Protein AF-A0A416VJ74-F1 (afdb_monomer)

Nearest PDB structures (foldseek):
  2w2u-assembly1_A  TM=4.501E-01  e=1.129E+00  Sulfolobus acidocaldarius
  2v6y-assembly1_A  TM=4.471E-01  e=2.812E+00  Saccharolobus solfataricus
  6zvt-assembly1_A  TM=2.930E-01  e=4.437E+00  Nostoc punctiforme
  6zvr-assembly1_C  TM=2.847E-01  e=8.307E+00  Nostoc punctiforme

Structure (mmCIF, N/CA/C/O backbone):
data_AF-A0A416VJ74-F1
#
_entry.id   AF-A0A416VJ74-F1
#
loop_
_atom_site.group_PDB
_atom_site.id
_atom_site.type_symbol
_atom_site.label_atom_id
_atom_site.label_alt_id
_atom_site.label_comp_id
_atom_site.label_asym_id
_atom_site.label_entity_id
_atom_site.label_seq_id
_atom_site.pdbx_PDB_ins_code
_atom_site.Cartn_x
_atom_site.Cartn_y
_atom_site.Cartn_z
_atom_site.occupancy
_atom_site.B_iso_or_equiv
_atom_site.auth_seq_id
_atom_site.auth_comp_id
_atom_site.auth_asym_id
_atom_site.auth_atom_id
_atom_site.pdbx_PDB_model_num
ATOM 1 N N . MET A 1 1 ? -9.628 10.472 24.873 1.00 60.03 1 MET A N 1
ATOM 2 C CA . MET A 1 1 ? -9.013 9.194 24.445 1.00 60.03 1 MET A CA 1
ATOM 3 C C . MET A 1 1 ? -9.694 8.615 23.209 1.00 60.03 1 MET A C 1
ATOM 5 O O . MET A 1 1 ? -9.042 8.572 22.186 1.00 60.03 1 MET A O 1
ATOM 9 N N . GLN A 1 2 ? -10.990 8.269 23.238 1.00 62.91 2 GLN A N 1
ATOM 10 C CA . GLN A 1 2 ? -11.717 7.735 22.061 1.00 62.91 2 GLN A CA 1
ATOM 11 C C . GLN A 1 2 ? -11.659 8.643 20.809 1.00 62.91 2 GLN A C 1
ATOM 13 O O . GLN A 1 2 ? -11.483 8.146 19.705 1.00 62.91 2 GLN A O 1
ATOM 18 N N . SER A 1 3 ? -11.737 9.970 20.978 1.00 64.81 3 SER A N 1
ATOM 19 C CA . SER A 1 3 ? -11.608 10.926 19.858 1.00 64.81 3 SER A CA 1
ATOM 20 C C . SER A 1 3 ? -10.223 10.910 19.199 1.00 64.81 3 SER A C 1
ATOM 22 O O . SER A 1 3 ? -10.134 11.042 17.988 1.00 64.81 3 SER A O 1
ATOM 24 N N . ILE A 1 4 ? -9.164 10.690 19.988 1.00 62.88 4 ILE A N 1
ATOM 25 C CA . ILE A 1 4 ? -7.768 10.704 19.520 1.00 62.88 4 ILE A CA 1
ATOM 26 C C . ILE A 1 4 ? -7.526 9.498 18.600 1.00 62.88 4 ILE A C 1
ATOM 28 O O . ILE A 1 4 ? -7.090 9.662 17.472 1.00 62.88 4 ILE A O 1
ATOM 32 N N . TYR A 1 5 ? -7.975 8.304 19.011 1.00 78.56 5 TYR A N 1
ATOM 33 C CA . TYR A 1 5 ? -7.899 7.097 18.175 1.00 78.56 5 TYR A CA 1
ATOM 34 C C . TYR A 1 5 ? -8.641 7.228 16.839 1.00 78.56 5 TYR A C 1
ATOM 36 O O . TYR A 1 5 ? -8.244 6.623 15.845 1.00 78.56 5 TYR A O 1
ATOM 44 N N . LYS A 1 6 ? -9.741 7.988 16.809 1.00 84.94 6 LYS A N 1
ATOM 45 C CA . LYS A 1 6 ? -10.506 8.216 15.581 1.00 84.94 6 LYS A CA 1
ATOM 46 C C . LYS A 1 6 ? -9.761 9.144 14.620 1.00 84.94 6 LYS A C 1
ATOM 48 O O . LYS A 1 6 ? -9.783 8.889 13.417 1.00 84.94 6 LYS A O 1
ATOM 53 N N . GLU A 1 7 ? -9.133 10.198 15.133 1.00 91.00 7 GLU A N 1
ATOM 54 C CA . GLU A 1 7 ? -8.300 11.109 14.339 1.00 91.00 7 GLU A CA 1
ATOM 55 C C . GLU A 1 7 ? -7.096 10.363 13.754 1.00 91.00 7 GLU A C 1
ATOM 57 O O . GLU A 1 7 ? -6.925 10.377 12.537 1.00 91.00 7 GLU A O 1
ATOM 62 N N . ASP A 1 8 ? -6.391 9.572 14.569 1.00 92.44 8 ASP A N 1
ATOM 63 C CA . ASP A 1 8 ? -5.247 8.764 14.124 1.00 92.44 8 ASP A CA 1
ATOM 64 C C . ASP A 1 8 ? -5.622 7.808 12.978 1.00 92.44 8 ASP A C 1
ATOM 66 O O . ASP A 1 8 ? -4.970 7.775 11.933 1.00 92.44 8 ASP A O 1
ATOM 70 N N . VAL A 1 9 ? -6.713 7.047 13.134 1.00 94.25 9 VAL A N 1
ATOM 71 C CA . VAL A 1 9 ? -7.192 6.129 12.086 1.00 94.25 9 VAL A CA 1
ATOM 72 C C . VAL A 1 9 ? -7.600 6.893 10.826 1.00 94.25 9 VAL A C 1
ATOM 74 O O . VAL A 1 9 ? -7.349 6.426 9.715 1.00 94.25 9 VAL A O 1
ATOM 77 N N . THR A 1 10 ? -8.209 8.070 10.974 1.00 95.25 10 THR A N 1
ATOM 78 C CA . THR A 1 10 ? -8.605 8.903 9.830 1.00 95.25 10 THR A CA 1
ATOM 79 C C . THR A 1 10 ? -7.382 9.384 9.054 1.00 95.25 10 THR A C 1
ATOM 81 O O . THR A 1 10 ? -7.367 9.306 7.825 1.00 95.25 10 THR A O 1
ATOM 84 N N . ASP A 1 11 ? -6.337 9.828 9.745 1.00 96.75 11 ASP A N 1
ATOM 85 C CA . ASP A 1 11 ? -5.107 10.286 9.103 1.00 96.75 11 ASP A CA 1
ATOM 86 C C . ASP A 1 11 ? -4.342 9.134 8.442 1.00 96.75 11 ASP A C 1
ATOM 88 O O . ASP A 1 11 ? -3.822 9.289 7.336 1.00 96.75 11 ASP A O 1
ATOM 92 N N . MET A 1 12 ? -4.362 7.939 9.037 1.00 96.69 12 MET A N 1
ATOM 93 C CA . MET A 1 12 ? -3.828 6.730 8.403 1.00 96.69 12 MET A CA 1
ATOM 94 C C . MET A 1 12 ? -4.587 6.347 7.124 1.00 96.69 12 MET A C 1
ATOM 96 O O . MET A 1 12 ? -3.965 5.943 6.140 1.00 96.69 12 MET A O 1
ATOM 100 N N . LEU A 1 13 ? -5.916 6.489 7.104 1.00 96.56 13 LEU A N 1
ATOM 101 C CA . LEU A 1 13 ? -6.723 6.241 5.904 1.00 96.56 13 LEU A CA 1
ATOM 102 C C . LEU A 1 13 ? -6.412 7.254 4.795 1.00 96.56 13 LEU A C 1
ATOM 104 O O . LEU A 1 13 ? -6.186 6.850 3.656 1.00 96.56 13 LEU A O 1
ATOM 108 N N . ARG A 1 14 ? -6.311 8.547 5.130 1.00 97.62 14 ARG A N 1
ATOM 109 C CA . ARG A 1 14 ? -5.886 9.600 4.186 1.00 97.62 14 ARG A CA 1
ATOM 110 C C . ARG A 1 14 ? -4.489 9.340 3.636 1.00 97.62 14 ARG A C 1
ATOM 112 O O . ARG A 1 14 ? -4.218 9.563 2.461 1.00 97.62 14 ARG A O 1
ATOM 119 N N . PHE A 1 15 ? -3.592 8.843 4.481 1.00 97.00 15 PHE A N 1
ATOM 120 C CA . PHE A 1 15 ? -2.258 8.460 4.051 1.00 97.00 15 PHE A CA 1
ATOM 121 C C . PHE A 1 15 ? -2.292 7.296 3.050 1.00 97.00 15 PHE A C 1
ATOM 123 O O . PHE A 1 15 ? -1.608 7.360 2.029 1.00 97.00 15 PHE A O 1
ATOM 130 N N . ILE A 1 16 ? -3.110 6.263 3.289 1.00 96.69 16 ILE A N 1
ATOM 131 C CA . ILE A 1 16 ? -3.314 5.167 2.326 1.00 96.69 16 ILE A CA 1
ATOM 132 C C . ILE A 1 16 ? -3.868 5.700 0.999 1.00 96.69 16 ILE A C 1
ATOM 134 O O . ILE A 1 16 ? -3.346 5.340 -0.058 1.00 96.69 16 ILE A O 1
ATOM 138 N N . GLU A 1 17 ? -4.880 6.566 1.043 1.00 96.94 17 GLU A N 1
ATOM 139 C CA . GLU A 1 17 ? -5.489 7.192 -0.137 1.00 96.94 17 GLU A CA 1
ATOM 140 C C . GLU A 1 17 ? -4.441 7.952 -0.961 1.00 96.94 17 GLU A C 1
ATOM 142 O O . GLU A 1 17 ? -4.181 7.591 -2.110 1.00 96.94 17 GLU A O 1
ATOM 147 N N . MET A 1 18 ? -3.722 8.891 -0.338 1.00 97.56 18 MET A N 1
ATOM 148 C CA . MET A 1 18 ? -2.652 9.665 -0.977 1.00 97.56 18 MET A CA 1
ATOM 149 C C . MET A 1 18 ? -1.584 8.765 -1.622 1.00 97.56 18 MET A C 1
ATOM 151 O O .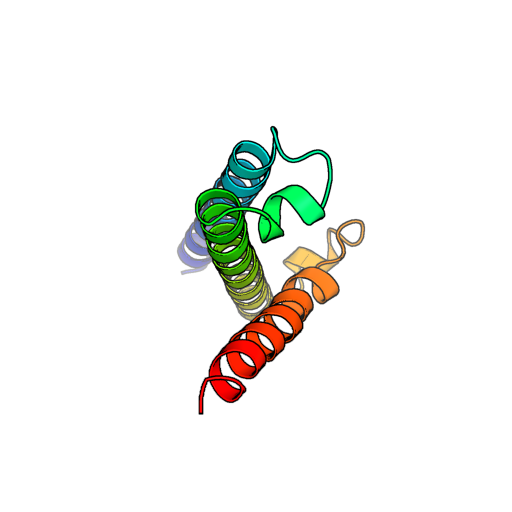 MET A 1 18 ? -1.099 9.030 -2.726 1.00 97.56 18 MET A O 1
ATOM 155 N N . ARG A 1 19 ? -1.169 7.689 -0.941 1.00 96.31 19 ARG A N 1
ATOM 156 C CA . ARG A 1 19 ? -0.152 6.758 -1.463 1.00 96.31 19 ARG A CA 1
ATOM 157 C C . ARG A 1 19 ? -0.683 5.948 -2.645 1.00 96.31 19 ARG A C 1
ATOM 159 O O . ARG A 1 19 ? 0.085 5.686 -3.573 1.00 96.31 19 ARG A O 1
ATOM 166 N N . THR A 1 20 ? -1.966 5.596 -2.618 1.00 95.81 20 THR A N 1
ATOM 167 C CA . THR A 1 20 ? -2.655 4.873 -3.693 1.00 95.81 20 THR A CA 1
ATOM 168 C C . THR A 1 20 ? -2.778 5.744 -4.938 1.00 95.81 20 THR A C 1
ATOM 170 O O . THR A 1 20 ? -2.367 5.324 -6.017 1.00 95.81 20 THR A O 1
ATOM 173 N N . GLU A 1 21 ? -3.238 6.987 -4.790 1.00 97.44 21 GLU A N 1
ATOM 174 C CA . GLU A 1 21 ? -3.314 7.954 -5.890 1.00 97.44 21 GLU A CA 1
ATOM 175 C C . GLU A 1 21 ? -1.944 8.195 -6.523 1.00 97.44 21 GLU A C 1
ATOM 177 O O . GLU A 1 21 ? -1.798 8.197 -7.745 1.00 97.44 21 GLU A O 1
ATOM 182 N N . LEU A 1 22 ? -0.904 8.349 -5.699 1.00 95.81 22 LEU A N 1
ATOM 183 C CA . LEU A 1 22 ? 0.446 8.549 -6.204 1.00 95.81 22 LEU A CA 1
ATOM 184 C C . LEU A 1 22 ? 0.965 7.325 -6.968 1.00 95.81 22 LEU A C 1
ATOM 186 O O . LEU A 1 22 ? 1.671 7.508 -7.957 1.00 95.81 22 LEU A O 1
ATOM 190 N N . ALA A 1 23 ? 0.641 6.104 -6.531 1.00 95.12 23 ALA A N 1
ATOM 191 C CA . ALA A 1 23 ? 0.992 4.892 -7.268 1.00 95.12 23 ALA A CA 1
ATOM 192 C C . ALA A 1 23 ? 0.317 4.892 -8.648 1.00 95.12 23 ALA A C 1
ATOM 194 O O . ALA A 1 23 ? 1.016 4.832 -9.654 1.00 95.12 23 ALA A O 1
ATOM 195 N N . ILE A 1 24 ? -1.004 5.098 -8.691 1.00 96.00 24 ILE A N 1
ATOM 196 C CA . ILE A 1 24 ? -1.788 5.157 -9.935 1.00 96.00 24 ILE A CA 1
ATOM 197 C C . ILE A 1 24 ? -1.236 6.224 -10.889 1.00 96.00 24 ILE A C 1
ATOM 199 O O . ILE A 1 24 ? -0.986 5.950 -12.062 1.00 96.00 24 ILE A O 1
ATOM 203 N N . ASN A 1 25 ? -0.989 7.436 -10.389 1.00 96.81 25 ASN A N 1
ATOM 204 C CA . ASN A 1 25 ? -0.499 8.542 -11.209 1.00 96.81 25 ASN A CA 1
ATOM 205 C C . ASN A 1 25 ? 0.895 8.260 -11.778 1.00 96.81 25 ASN A C 1
ATOM 207 O O . ASN A 1 25 ? 1.162 8.562 -12.943 1.00 96.81 25 ASN A O 1
ATOM 211 N N . ARG A 1 26 ? 1.789 7.664 -10.979 1.00 94.62 26 ARG A N 1
ATOM 212 C CA . ARG A 1 26 ? 3.165 7.364 -11.400 1.00 94.62 26 ARG A CA 1
ATOM 213 C C . ARG A 1 26 ? 3.246 6.203 -12.377 1.00 94.62 26 ARG A C 1
ATOM 215 O O . ARG A 1 26 ? 4.156 6.204 -13.194 1.00 94.62 26 ARG A O 1
ATOM 222 N N . THR A 1 27 ? 2.289 5.284 -12.348 1.00 95.12 2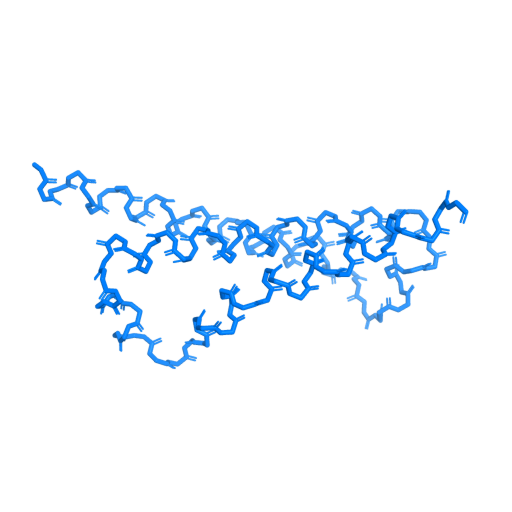7 THR A N 1
ATOM 223 C CA . THR A 1 27 ? 2.216 4.163 -13.292 1.00 95.12 27 THR A CA 1
ATOM 224 C C . THR A 1 27 ? 1.253 4.415 -14.454 1.00 95.12 27 THR A C 1
ATOM 226 O O . THR A 1 27 ? 1.086 3.541 -15.290 1.00 95.12 27 THR A O 1
ATOM 229 N N . SER A 1 28 ? 0.620 5.590 -14.543 1.00 95.38 28 SER A N 1
ATOM 230 C CA . SER A 1 28 ? -0.440 5.884 -15.529 1.00 95.38 28 SER A CA 1
ATOM 231 C C . SER A 1 28 ? -0.016 5.758 -16.998 1.00 95.38 28 SER A C 1
ATOM 233 O O . SER A 1 28 ? -0.843 5.465 -17.856 1.00 95.38 28 SER A O 1
ATOM 235 N N . HIS A 1 29 ? 1.266 5.975 -17.290 1.00 92.31 29 HIS A N 1
ATOM 236 C CA . HIS A 1 29 ? 1.851 5.854 -18.628 1.00 92.31 29 HIS A CA 1
ATOM 237 C C . HIS A 1 29 ? 2.403 4.449 -18.917 1.00 92.31 29 HIS A C 1
ATOM 239 O O . HIS A 1 29 ? 2.862 4.190 -20.029 1.00 92.31 29 HIS A O 1
ATOM 245 N N . ILE A 1 30 ? 2.374 3.552 -17.926 1.00 92.62 30 ILE A N 1
ATOM 246 C CA . ILE A 1 30 ? 2.790 2.162 -18.071 1.00 92.62 30 ILE A CA 1
ATOM 247 C C . ILE A 1 30 ? 1.591 1.357 -18.567 1.00 92.62 30 ILE A C 1
ATOM 249 O O . ILE A 1 30 ? 0.583 1.206 -17.882 1.00 92.62 30 ILE A O 1
ATOM 253 N N . THR A 1 31 ? 1.710 0.853 -19.787 1.00 91.62 31 THR A N 1
ATOM 254 C CA . THR A 1 31 ? 0.672 0.095 -20.504 1.00 91.62 31 THR A CA 1
ATOM 255 C C . THR A 1 31 ? 1.001 -1.390 -20.620 1.00 91.62 31 THR A C 1
ATOM 257 O O . THR A 1 31 ? 0.102 -2.201 -20.825 1.00 91.62 31 THR A O 1
ATOM 260 N N . ASP A 1 32 ? 2.276 -1.747 -20.452 1.00 91.94 32 ASP A N 1
ATOM 261 C CA . ASP A 1 32 ? 2.780 -3.115 -20.489 1.00 91.94 32 ASP A CA 1
ATOM 262 C C . ASP A 1 32 ? 3.832 -3.322 -19.392 1.00 91.94 32 ASP A C 1
ATOM 264 O O . ASP A 1 32 ? 4.631 -2.427 -19.105 1.00 91.94 32 ASP A O 1
ATOM 268 N N . TYR A 1 33 ? 3.857 -4.508 -18.777 1.00 88.50 33 TYR A N 1
ATOM 269 C CA . TYR A 1 33 ? 4.751 -4.776 -17.649 1.00 88.50 33 TYR A CA 1
ATOM 270 C C . TYR A 1 33 ? 6.237 -4.711 -18.036 1.00 88.50 33 TYR A C 1
ATOM 272 O O . TYR A 1 33 ? 7.060 -4.382 -17.185 1.00 88.50 33 TYR A O 1
ATOM 280 N N . ASN A 1 34 ? 6.603 -4.979 -19.297 1.00 91.50 34 ASN A N 1
ATOM 281 C CA . ASN A 1 34 ? 7.998 -4.899 -19.734 1.00 91.50 34 ASN A CA 1
ATOM 282 C C . ASN A 1 34 ? 8.532 -3.465 -19.641 1.00 91.50 34 ASN A C 1
ATOM 284 O O . ASN A 1 34 ? 9.726 -3.270 -19.438 1.00 91.50 34 ASN A O 1
ATOM 288 N N . GLN A 1 35 ? 7.665 -2.449 -19.697 1.00 91.19 35 GLN A N 1
ATOM 289 C CA . GLN A 1 35 ? 8.081 -1.051 -19.548 1.00 91.19 35 GLN A CA 1
ATOM 290 C C . GLN A 1 35 ? 8.660 -0.749 -18.157 1.00 91.19 35 GLN A C 1
ATOM 292 O O . GLN A 1 35 ? 9.457 0.173 -18.031 1.00 91.19 35 GLN A O 1
ATOM 297 N N . PHE A 1 36 ? 8.332 -1.549 -17.135 1.00 90.75 36 PHE A N 1
ATOM 298 C CA . PHE A 1 36 ? 8.995 -1.479 -15.829 1.00 90.75 36 PHE A CA 1
ATOM 299 C C . PHE A 1 36 ? 10.409 -2.067 -15.831 1.00 90.75 36 PHE A C 1
ATOM 301 O O . PHE A 1 36 ? 11.203 -1.733 -14.964 1.00 90.75 36 PHE A O 1
ATOM 308 N N . LEU A 1 37 ? 10.725 -2.973 -16.757 1.00 90.12 37 LEU A N 1
ATOM 309 C CA . LEU A 1 37 ? 11.926 -3.814 -16.688 1.00 90.12 37 LEU A CA 1
ATOM 310 C C . LEU A 1 37 ? 12.953 -3.492 -17.782 1.00 90.12 37 LEU A C 1
ATOM 312 O O . LEU A 1 37 ? 14.105 -3.906 -17.688 1.00 90.12 37 LEU A O 1
ATOM 316 N N . CYS A 1 38 ? 12.545 -2.774 -18.830 1.00 90.94 38 CYS A N 1
ATOM 317 C CA . CYS A 1 38 ? 13.378 -2.511 -20.003 1.00 90.94 38 CYS A CA 1
ATOM 318 C C . CYS A 1 38 ? 14.226 -1.232 -19.917 1.00 90.94 38 CYS A C 1
ATOM 320 O O . CYS A 1 38 ? 15.029 -1.001 -20.820 1.00 90.94 38 CYS A O 1
ATOM 322 N N . SER A 1 39 ? 14.073 -0.401 -18.878 1.00 92.25 39 SER A N 1
ATOM 323 C CA . SER A 1 39 ? 14.937 0.767 -18.663 1.00 92.25 39 SER A CA 1
ATOM 324 C C . SER A 1 39 ? 15.197 1.037 -17.175 1.00 92.25 39 SER A C 1
ATOM 326 O O . SER A 1 39 ? 14.385 0.636 -16.336 1.00 92.25 39 SER A O 1
ATOM 328 N N . PRO A 1 40 ? 16.302 1.731 -16.834 1.00 91.69 40 PRO A N 1
ATOM 329 C CA . PRO A 1 40 ? 16.570 2.173 -15.466 1.00 91.69 40 PRO A CA 1
ATOM 330 C C . PRO A 1 40 ? 15.424 3.001 -14.873 1.00 91.69 40 PRO A C 1
ATOM 332 O O . PRO A 1 40 ? 15.002 2.753 -13.752 1.00 91.69 40 PRO A O 1
ATOM 335 N N . GLU A 1 41 ? 14.851 3.923 -15.648 1.00 92.56 41 GLU A N 1
ATOM 336 C CA . GLU A 1 41 ? 13.743 4.772 -15.202 1.00 92.56 41 GLU A CA 1
ATOM 337 C C . GLU A 1 41 ? 12.468 3.957 -14.957 1.00 92.56 41 GLU A C 1
ATOM 339 O O . GLU A 1 41 ? 11.744 4.204 -13.994 1.00 92.56 41 GLU A O 1
ATOM 344 N N . GLY A 1 42 ? 12.191 2.965 -15.811 1.00 92.31 42 GLY A N 1
ATOM 345 C CA . GLY A 1 42 ? 11.095 2.021 -15.602 1.00 92.31 42 GLY A CA 1
ATOM 346 C C . GLY A 1 42 ? 11.262 1.243 -14.298 1.00 92.31 42 GLY A C 1
ATOM 347 O O . GLY A 1 42 ? 10.304 1.106 -13.532 1.00 92.31 42 GLY A O 1
ATOM 348 N N . MET A 1 43 ? 12.489 0.806 -14.010 1.00 92.75 43 MET A N 1
ATOM 349 C CA . MET A 1 43 ? 12.813 0.066 -12.793 1.00 92.75 43 MET A CA 1
ATOM 350 C C . MET A 1 43 ? 12.701 0.952 -11.546 1.00 92.75 43 MET A C 1
ATOM 352 O O . MET A 1 43 ? 12.146 0.516 -10.540 1.00 92.75 43 MET A O 1
ATOM 356 N N . ASP A 1 44 ? 13.104 2.222 -11.630 1.00 93.50 44 ASP A N 1
ATOM 357 C CA . ASP A 1 44 ? 12.911 3.197 -10.552 1.00 93.50 44 ASP A CA 1
ATOM 358 C C . ASP A 1 44 ? 11.421 3.399 -10.233 1.00 93.50 44 ASP A C 1
ATOM 360 O O . ASP A 1 44 ? 11.023 3.471 -9.065 1.00 93.50 44 ASP A O 1
ATOM 364 N N . ILE A 1 45 ? 10.559 3.468 -11.257 1.00 94.44 45 ILE A N 1
ATOM 365 C CA . ILE A 1 45 ? 9.103 3.552 -11.056 1.00 94.44 45 ILE A CA 1
ATOM 366 C C . ILE A 1 45 ? 8.587 2.260 -10.415 1.00 94.44 45 ILE A C 1
ATOM 368 O O . ILE A 1 45 ? 7.748 2.334 -9.509 1.00 94.44 45 ILE A O 1
ATOM 372 N N . PHE A 1 46 ? 9.075 1.096 -10.850 1.00 92.81 46 PHE A N 1
ATOM 373 C CA . PHE A 1 46 ? 8.706 -0.200 -10.283 1.00 92.81 46 PHE A C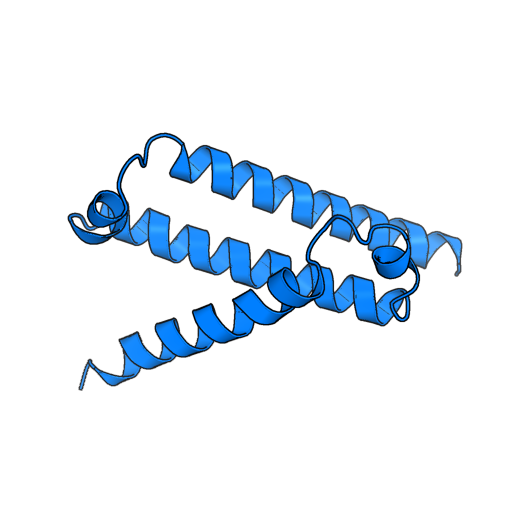A 1
ATOM 374 C C . PHE A 1 46 ? 9.055 -0.279 -8.796 1.00 92.81 46 PHE A C 1
ATOM 376 O O . PHE A 1 46 ? 8.157 -0.454 -7.970 1.00 92.81 46 PHE A O 1
ATOM 383 N N . ASP A 1 47 ? 10.321 -0.063 -8.440 1.00 91.06 47 ASP A N 1
ATOM 384 C CA . ASP A 1 47 ? 10.802 -0.152 -7.062 1.00 91.06 47 ASP A CA 1
ATOM 385 C C . ASP A 1 47 ? 10.084 0.880 -6.173 1.00 91.06 47 ASP A C 1
ATOM 387 O O . ASP A 1 47 ? 9.571 0.560 -5.096 1.00 91.06 47 ASP A O 1
ATOM 391 N N . ALA A 1 48 ? 9.902 2.112 -6.661 1.00 93.12 48 ALA A N 1
ATOM 392 C CA . ALA A 1 48 ? 9.159 3.123 -5.920 1.00 93.12 48 ALA A CA 1
ATOM 393 C C . ALA A 1 48 ? 7.667 2.755 -5.752 1.00 93.12 48 ALA A C 1
ATOM 395 O O . ALA A 1 48 ? 7.029 3.157 -4.770 1.00 93.12 48 ALA A O 1
ATOM 396 N N . THR A 1 49 ? 7.071 2.025 -6.696 1.00 93.81 49 THR A N 1
ATOM 397 C CA . THR A 1 49 ? 5.689 1.526 -6.591 1.00 93.81 49 THR A CA 1
ATOM 398 C C . THR A 1 49 ? 5.601 0.374 -5.592 1.00 93.81 49 THR A C 1
ATOM 400 O O . THR A 1 49 ? 4.716 0.389 -4.736 1.00 93.81 49 THR A O 1
ATOM 403 N N . CYS A 1 50 ? 6.561 -0.551 -5.602 1.00 92.56 50 CYS A N 1
ATOM 404 C CA . CYS A 1 50 ? 6.699 -1.609 -4.600 1.00 92.56 50 CYS A CA 1
ATOM 405 C C . CYS A 1 50 ? 6.773 -1.036 -3.179 1.00 92.56 50 CYS A C 1
ATOM 407 O O . CYS A 1 50 ? 5.967 -1.413 -2.325 1.00 92.56 50 CYS A O 1
ATOM 409 N N . MET A 1 51 ? 7.623 -0.032 -2.942 1.00 91.69 51 MET A N 1
ATOM 410 C CA . MET A 1 51 ? 7.701 0.652 -1.643 1.00 91.69 51 MET A CA 1
ATOM 411 C C . MET A 1 51 ? 6.364 1.282 -1.217 1.00 91.69 51 MET A C 1
ATOM 413 O O . MET A 1 51 ? 6.000 1.262 -0.035 1.00 91.69 51 MET A O 1
ATOM 417 N N . ARG A 1 52 ? 5.603 1.856 -2.161 1.00 93.44 52 ARG A N 1
ATOM 418 C CA . ARG A 1 52 ? 4.265 2.412 -1.884 1.00 93.44 52 ARG A CA 1
ATOM 419 C C . ARG A 1 52 ? 3.292 1.319 -1.461 1.00 93.44 52 ARG A C 1
ATO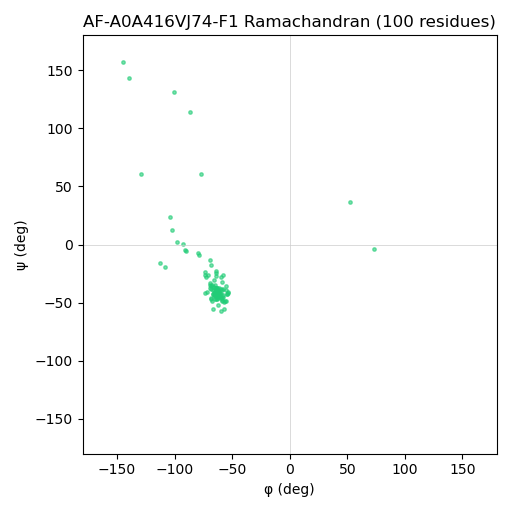M 421 O O . ARG A 1 52 ? 2.623 1.489 -0.445 1.00 93.44 52 ARG A O 1
ATOM 428 N N . LEU A 1 53 ? 3.255 0.204 -2.186 1.00 94.12 53 LEU A N 1
ATOM 429 C CA . LEU A 1 53 ? 2.391 -0.937 -1.881 1.00 94.12 53 LEU A CA 1
ATOM 430 C C . LEU A 1 53 ? 2.729 -1.566 -0.522 1.00 94.12 53 LEU A C 1
ATOM 432 O O . LEU A 1 53 ? 1.818 -1.848 0.255 1.00 94.12 53 LEU A O 1
ATOM 436 N N . GLN A 1 54 ? 4.016 -1.700 -0.185 1.00 91.75 54 GLN A N 1
ATOM 437 C CA . GLN A 1 54 ? 4.443 -2.149 1.145 1.00 91.75 54 GLN A CA 1
ATOM 438 C C . GLN A 1 54 ? 3.926 -1.218 2.247 1.00 91.75 54 GLN 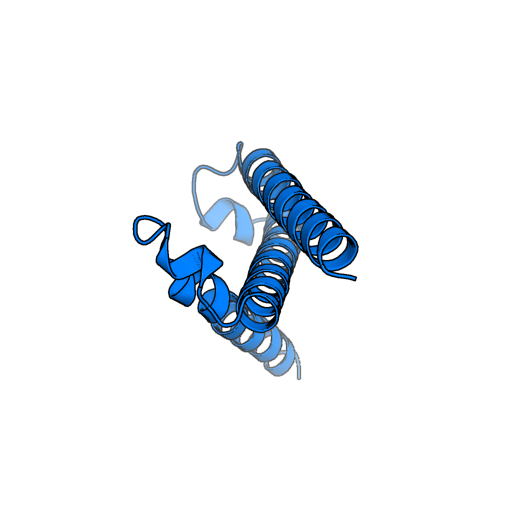A C 1
ATOM 440 O O . GLN A 1 54 ? 3.361 -1.675 3.239 1.00 91.75 54 GLN A O 1
ATOM 445 N N . THR A 1 55 ? 4.072 0.095 2.043 1.00 94.06 55 THR A N 1
ATOM 446 C CA . THR A 1 55 ? 3.607 1.111 2.992 1.00 94.06 55 THR A CA 1
ATOM 447 C C . THR A 1 55 ? 2.087 1.045 3.181 1.00 94.06 55 THR A C 1
ATOM 449 O O . THR A 1 55 ? 1.610 1.061 4.311 1.00 94.06 55 THR A O 1
ATOM 452 N N . ILE A 1 56 ? 1.324 0.925 2.088 1.00 96.00 56 ILE A N 1
ATOM 453 C CA . ILE A 1 56 ? -0.139 0.781 2.123 1.00 96.00 56 ILE A CA 1
ATOM 454 C C . ILE A 1 56 ? -0.535 -0.466 2.921 1.00 96.00 56 ILE A C 1
ATOM 456 O O . ILE A 1 56 ? -1.392 -0.383 3.803 1.00 96.00 56 ILE A O 1
ATOM 460 N N . GLY A 1 57 ? 0.105 -1.609 2.655 1.00 95.38 57 GLY A N 1
ATOM 461 C CA . GLY A 1 57 ? -0.152 -2.857 3.375 1.00 95.38 57 GLY A CA 1
ATOM 462 C C . GLY A 1 57 ? 0.152 -2.757 4.873 1.00 95.38 57 GLY A C 1
ATOM 463 O O . GLY A 1 57 ? -0.631 -3.240 5.693 1.00 95.38 57 GLY A O 1
ATOM 464 N N . GLU A 1 58 ? 1.246 -2.089 5.248 1.00 95.38 58 GLU A N 1
ATOM 465 C CA . GLU A 1 58 ? 1.627 -1.892 6.651 1.00 95.38 58 GLU A CA 1
ATOM 466 C C . GLU A 1 58 ? 0.666 -0.952 7.387 1.00 95.38 58 GLU A C 1
ATOM 468 O O . GLU A 1 58 ? 0.170 -1.290 8.462 1.00 95.38 58 GLU A O 1
ATOM 473 N N . THR A 1 59 ? 0.319 0.193 6.792 1.00 96.50 59 THR A N 1
ATOM 474 C CA . THR A 1 59 ? -0.662 1.109 7.387 1.00 96.50 59 THR A CA 1
ATOM 475 C C . THR A 1 59 ? -2.032 0.444 7.512 1.00 96.50 59 THR A C 1
ATOM 477 O O . THR A 1 59 ? -2.678 0.579 8.550 1.00 96.50 59 THR A O 1
ATOM 480 N N . THR A 1 60 ? -2.448 -0.341 6.511 1.00 96.50 60 THR A N 1
ATOM 481 C CA . THR A 1 60 ? -3.696 -1.119 6.566 1.00 96.50 60 THR A CA 1
ATOM 482 C C . THR A 1 60 ? -3.665 -2.084 7.750 1.00 96.50 60 THR A C 1
ATOM 484 O O . THR A 1 60 ? -4.578 -2.082 8.569 1.00 96.50 60 THR A O 1
ATOM 487 N N . LYS A 1 61 ? -2.585 -2.854 7.922 1.00 95.25 61 LYS A N 1
ATOM 488 C CA . LYS A 1 61 ? -2.425 -3.760 9.070 1.00 95.25 61 LYS A CA 1
ATOM 489 C C . LYS A 1 61 ? -2.480 -3.020 10.412 1.00 95.25 61 LYS A C 1
ATOM 491 O O . LYS A 1 61 ? -3.079 -3.520 11.361 1.00 95.25 61 LYS A O 1
ATOM 496 N N . ASN A 1 62 ? -1.888 -1.830 10.499 1.00 95.50 62 ASN A N 1
ATOM 497 C CA . ASN A 1 62 ? -1.923 -1.032 11.724 1.00 95.50 62 ASN A CA 1
ATOM 498 C C . ASN A 1 62 ? -3.344 -0.573 12.069 1.00 95.50 62 ASN A C 1
ATOM 500 O O . ASN A 1 62 ? -3.759 -0.721 13.218 1.00 95.50 62 ASN A O 1
ATOM 504 N N . ILE A 1 63 ? -4.116 -0.112 11.081 1.00 95.69 63 ILE A N 1
ATOM 505 C CA . ILE A 1 63 ? -5.535 0.220 11.268 1.00 95.69 63 ILE A CA 1
ATOM 506 C C . ILE A 1 63 ? -6.331 -1.021 11.702 1.00 95.69 63 ILE A C 1
ATOM 508 O O . ILE A 1 63 ? -7.140 -0.939 12.629 1.00 95.69 63 ILE A O 1
ATOM 512 N N . ASP A 1 64 ? -6.095 -2.175 11.072 1.00 94.81 64 ASP A N 1
ATOM 513 C CA . ASP A 1 64 ? -6.765 -3.436 11.417 1.00 94.81 64 ASP A CA 1
ATOM 514 C C . ASP A 1 64 ? -6.517 -3.808 12.888 1.00 94.81 64 ASP A C 1
ATOM 516 O O . ASP A 1 64 ? -7.456 -4.072 13.638 1.00 94.81 64 ASP A O 1
ATOM 520 N N . ASN A 1 65 ? -5.266 -3.698 13.346 1.00 94.00 65 ASN A N 1
ATOM 521 C CA . ASN A 1 65 ? -4.885 -3.935 14.739 1.00 94.00 65 ASN A CA 1
ATOM 522 C C . ASN A 1 65 ? -5.535 -2.931 15.705 1.00 94.00 65 ASN A C 1
ATOM 524 O O . ASN A 1 65 ? -6.084 -3.331 16.733 1.00 94.00 65 ASN A O 1
ATOM 528 N N . MET A 1 66 ? -5.503 -1.632 15.380 1.00 93.50 66 MET A N 1
ATOM 529 C CA . MET A 1 66 ? -6.087 -0.570 16.214 1.00 93.50 66 MET A CA 1
ATOM 530 C C . MET A 1 66 ? -7.603 -0.721 16.358 1.00 93.50 66 MET A C 1
ATOM 532 O O . MET A 1 66 ? -8.160 -0.488 17.431 1.00 93.50 66 MET A O 1
ATOM 536 N N . THR A 1 67 ? -8.271 -1.139 15.284 1.00 93.62 67 THR A N 1
ATOM 537 C CA . THR A 1 67 ? -9.729 -1.312 15.232 1.00 93.62 67 THR A CA 1
ATOM 538 C C . THR A 1 67 ? -10.178 -2.733 15.576 1.00 93.62 67 THR A C 1
ATOM 540 O O . THR A 1 67 ? -11.378 -3.013 15.574 1.00 93.62 67 THR A O 1
ATOM 543 N N . LYS A 1 68 ? -9.233 -3.631 15.892 1.00 92.88 68 LYS A N 1
ATOM 544 C CA . LYS A 1 68 ? -9.466 -5.060 16.157 1.00 92.88 68 LYS A CA 1
ATOM 545 C C . LYS A 1 68 ? -10.263 -5.744 15.037 1.00 92.88 68 LYS A C 1
ATOM 547 O O . LYS A 1 68 ? -11.142 -6.560 15.303 1.00 92.88 68 LYS A O 1
ATOM 552 N N . GLY A 1 69 ? -10.008 -5.347 13.792 1.00 91.81 69 GLY A N 1
ATOM 553 C CA . GLY A 1 69 ? -10.676 -5.845 12.589 1.00 91.81 69 GLY A CA 1
ATOM 554 C C . GLY A 1 69 ? -12.113 -5.370 12.367 1.00 91.81 69 GLY A C 1
ATOM 555 O O . GLY A 1 69 ? -12.693 -5.661 11.320 1.00 91.81 69 GLY A O 1
ATOM 556 N N . ALA A 1 70 ? -12.705 -4.615 13.297 1.00 93.44 70 ALA A N 1
ATOM 557 C CA . ALA A 1 70 ? -14.107 -4.207 13.196 1.00 93.44 70 ALA A CA 1
ATOM 558 C C . ALA A 1 70 ? -14.361 -3.231 12.035 1.00 93.44 70 ALA A C 1
ATOM 560 O O . ALA A 1 70 ? -15.414 -3.287 11.395 1.00 93.44 70 ALA A O 1
ATOM 561 N N . LEU A 1 71 ? -13.396 -2.351 11.739 1.00 93.94 71 LEU A N 1
ATOM 562 C CA . LEU A 1 71 ? -13.553 -1.352 10.684 1.00 93.94 71 LEU A CA 1
ATOM 563 C C . LEU A 1 71 ? -13.634 -2.015 9.307 1.00 93.94 71 LEU A C 1
ATOM 565 O O . LEU A 1 71 ? -14.614 -1.832 8.592 1.00 93.94 71 LEU A O 1
ATOM 569 N N . PHE A 1 72 ? -12.637 -2.820 8.946 1.00 94.94 72 PHE A N 1
ATOM 570 C CA . PHE A 1 72 ? -12.569 -3.445 7.625 1.00 94.94 72 PHE A CA 1
ATOM 571 C C . PHE A 1 72 ? -13.606 -4.545 7.413 1.00 94.94 72 PHE A C 1
ATOM 573 O O . PHE A 1 72 ? -14.056 -4.733 6.284 1.00 94.94 72 PHE A O 1
ATOM 580 N N . ALA A 1 73 ? -14.069 -5.207 8.480 1.00 94.25 73 ALA A N 1
ATOM 581 C CA . ALA A 1 73 ? -15.206 -6.125 8.399 1.00 94.25 73 ALA A CA 1
ATOM 582 C C . ALA A 1 73 ? -16.487 -5.445 7.876 1.00 94.25 73 ALA A C 1
ATOM 584 O O . ALA A 1 73 ? -17.324 -6.108 7.268 1.00 94.25 73 ALA A O 1
ATOM 585 N N . SER A 1 74 ? -16.619 -4.126 8.059 1.00 95.62 74 SER A N 1
ATOM 586 C CA . SER A 1 74 ? -17.746 -3.336 7.542 1.00 95.62 74 SER A CA 1
ATOM 587 C C . SER A 1 74 ? -17.628 -3.002 6.046 1.00 95.62 74 SER A C 1
ATOM 589 O O . SER A 1 74 ? -18.586 -2.506 5.459 1.00 95.62 74 SER A O 1
ATOM 591 N N . TYR A 1 75 ? -16.481 -3.286 5.416 1.00 94.88 75 TYR A N 1
ATOM 592 C CA . TYR A 1 75 ? -16.210 -3.020 3.998 1.00 94.88 75 TYR A CA 1
ATOM 593 C C . TYR A 1 75 ? -15.676 -4.273 3.273 1.00 94.88 75 TYR A C 1
ATOM 595 O O . TYR A 1 75 ? -14.554 -4.255 2.758 1.00 94.88 75 TYR A O 1
ATOM 603 N N . PRO A 1 76 ? -16.444 -5.379 3.220 1.00 93.81 76 PRO A N 1
ATOM 604 C CA . PRO A 1 76 ? -15.977 -6.664 2.689 1.00 93.81 76 PRO A CA 1
ATOM 605 C C . PRO A 1 76 ? -15.743 -6.675 1.170 1.00 93.81 76 PRO A C 1
ATOM 607 O O . PRO A 1 76 ? -15.129 -7.604 0.654 1.00 93.81 76 PRO A O 1
ATOM 610 N N . GLN A 1 77 ? -16.218 -5.659 0.445 1.00 95.81 77 GLN A N 1
ATOM 611 C CA . GLN A 1 77 ? -15.999 -5.511 -0.995 1.00 95.81 77 GLN A CA 1
ATOM 612 C C . GLN A 1 77 ? -14.535 -5.218 -1.357 1.00 95.81 77 GLN A C 1
ATOM 614 O O . GLN A 1 77 ? -14.143 -5.382 -2.509 1.00 95.81 77 GLN A O 1
ATOM 619 N N . ILE A 1 78 ? -13.729 -4.779 -0.386 1.00 93.62 78 ILE A N 1
ATOM 620 C CA . ILE A 1 78 ? -12.296 -4.550 -0.561 1.00 93.62 78 ILE A CA 1
ATOM 621 C C . ILE A 1 78 ? -11.542 -5.747 0.022 1.00 93.62 78 ILE A C 1
ATOM 623 O O . ILE A 1 78 ? -11.778 -6.172 1.153 1.00 93.62 78 ILE A O 1
ATOM 627 N N . ALA A 1 79 ? -10.595 -6.288 -0.744 1.00 93.62 79 ALA A N 1
ATOM 628 C CA . ALA A 1 79 ? -9.788 -7.440 -0.348 1.00 93.62 79 ALA A CA 1
ATOM 629 C C . ALA A 1 79 ? -8.677 -7.064 0.659 1.00 93.62 79 ALA A C 1
ATOM 631 O O . ALA A 1 79 ? -7.490 -7.252 0.392 1.00 93.62 79 ALA A O 1
ATOM 632 N N . TRP A 1 80 ? -9.045 -6.546 1.836 1.00 94.69 80 TRP A N 1
ATOM 633 C CA . TRP A 1 80 ? -8.112 -6.030 2.852 1.00 94.69 80 TRP A CA 1
ATOM 634 C C . TRP A 1 80 ? -7.019 -7.024 3.253 1.00 94.69 80 TRP A C 1
ATOM 636 O O . TRP A 1 80 ? -5.850 -6.659 3.363 1.00 94.69 80 TRP A O 1
ATOM 646 N N . ARG A 1 81 ? -7.373 -8.307 3.410 1.00 92.19 81 ARG A N 1
ATOM 647 C CA . ARG A 1 81 ? -6.402 -9.367 3.731 1.00 92.19 81 ARG A CA 1
ATOM 648 C C . ARG A 1 81 ? -5.350 -9.537 2.638 1.00 92.19 81 ARG A C 1
ATOM 650 O O . ARG A 1 81 ? -4.180 -9.727 2.954 1.00 92.19 81 ARG A O 1
ATOM 657 N N . SER A 1 82 ? -5.751 -9.430 1.373 1.00 93.38 82 SER A N 1
ATOM 658 C CA . SER A 1 82 ? -4.827 -9.493 0.240 1.00 93.38 82 SER A CA 1
ATOM 659 C C . SER A 1 82 ? -3.922 -8.264 0.192 1.00 93.38 82 SER A C 1
ATOM 661 O O . SER A 1 82 ? -2.738 -8.412 -0.076 1.00 93.38 82 SER A O 1
ATOM 663 N N . ILE A 1 83 ? -4.435 -7.073 0.522 1.00 92.81 83 ILE A N 1
ATOM 664 C CA . ILE A 1 83 ? -3.632 -5.839 0.614 1.00 92.81 83 ILE A CA 1
ATOM 665 C C . ILE A 1 83 ? -2.553 -5.973 1.701 1.00 92.81 83 ILE A C 1
ATOM 667 O O . ILE A 1 83 ? -1.390 -5.653 1.463 1.00 92.81 83 ILE A O 1
ATOM 671 N N . ILE A 1 84 ? -2.908 -6.507 2.874 1.00 92.50 84 ILE A N 1
ATOM 672 C CA . ILE A 1 84 ? -1.946 -6.780 3.955 1.00 92.50 84 ILE A CA 1
ATOM 673 C C . ILE A 1 84 ? -0.934 -7.859 3.530 1.00 92.50 84 ILE A C 1
ATOM 675 O O . ILE A 1 84 ? 0.257 -7.739 3.819 1.00 92.50 84 ILE A O 1
ATOM 679 N N . GLY A 1 85 ? -1.398 -8.907 2.842 1.00 87.81 85 GLY A N 1
ATOM 680 C CA . GLY A 1 85 ? -0.566 -10.015 2.367 1.00 87.81 85 GLY A CA 1
ATOM 681 C C . GLY A 1 85 ? 0.407 -9.630 1.249 1.00 87.81 85 GLY A C 1
ATOM 682 O O . GLY A 1 85 ? 1.525 -10.139 1.226 1.00 87.81 85 GLY A O 1
ATOM 683 N N . LEU A 1 86 ? 0.029 -8.694 0.373 1.00 87.38 86 LEU A N 1
ATOM 684 C CA . LEU A 1 86 ? 0.839 -8.231 -0.759 1.00 87.38 86 LEU A CA 1
ATOM 685 C C . LEU A 1 86 ? 2.225 -7.739 -0.320 1.00 87.38 86 LEU A C 1
ATOM 687 O O . LEU A 1 86 ? 3.213 -8.001 -1.000 1.00 87.38 86 LEU A O 1
ATOM 691 N N . ARG A 1 87 ? 2.315 -7.096 0.851 1.00 80.81 87 ARG A N 1
ATOM 692 C CA . ARG A 1 87 ? 3.590 -6.677 1.453 1.00 80.81 87 ARG A CA 1
ATOM 693 C C . ARG A 1 87 ? 4.584 -7.839 1.571 1.00 80.81 87 ARG A C 1
ATOM 695 O O . ARG A 1 87 ? 5.760 -7.637 1.301 1.00 80.81 87 ARG A O 1
ATOM 702 N N . ASN A 1 88 ? 4.131 -9.030 1.974 1.00 74.12 88 ASN A N 1
ATOM 703 C CA . ASN A 1 88 ? 5.019 -10.182 2.174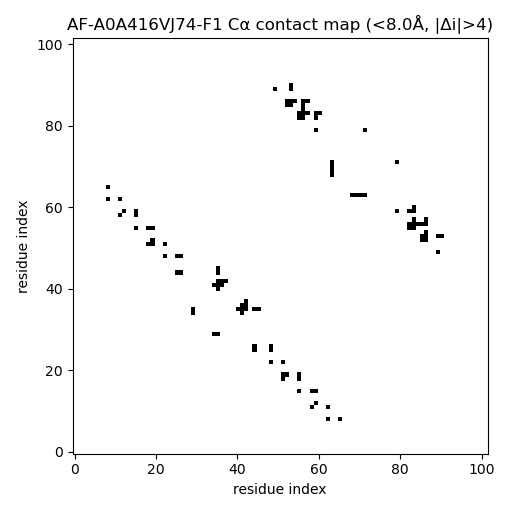 1.00 74.12 88 ASN A CA 1
ATOM 704 C C . ASN A 1 88 ? 5.612 -10.662 0.850 1.00 74.12 88 ASN A C 1
ATOM 706 O O . ASN A 1 88 ? 6.810 -10.892 0.773 1.00 74.12 88 ASN A O 1
ATOM 710 N N . ILE A 1 89 ? 4.786 -10.720 -0.196 1.00 78.81 89 ILE A N 1
ATOM 711 C CA . ILE A 1 89 ? 5.222 -11.125 -1.535 1.00 78.81 89 ILE A CA 1
ATOM 712 C C . ILE A 1 89 ? 6.263 -10.135 -2.065 1.00 78.81 89 ILE A C 1
ATOM 714 O O . ILE A 1 89 ? 7.307 -10.542 -2.561 1.00 78.81 89 ILE A O 1
ATOM 718 N N . ILE A 1 90 ? 6.014 -8.828 -1.929 1.00 78.94 90 ILE A N 1
ATOM 719 C CA . ILE A 1 90 ? 6.957 -7.805 -2.402 1.00 78.94 90 ILE A CA 1
ATOM 720 C C . ILE A 1 90 ? 8.273 -7.865 -1.608 1.00 78.94 90 ILE A C 1
ATOM 722 O O . ILE A 1 90 ? 9.342 -7.825 -2.212 1.00 78.94 90 ILE A O 1
ATOM 726 N N . ALA A 1 91 ? 8.210 -8.016 -0.282 1.00 72.50 91 ALA A N 1
ATOM 727 C CA . ALA A 1 91 ? 9.402 -8.110 0.561 1.00 72.50 91 ALA A CA 1
ATOM 728 C C . ALA A 1 91 ? 10.259 -9.349 0.235 1.00 72.50 91 ALA A C 1
ATOM 730 O O . ALA A 1 91 ? 11.480 -9.243 0.160 1.00 72.50 91 ALA A O 1
ATOM 731 N N . GLU A 1 92 ? 9.637 -10.508 0.001 1.00 73.62 92 GLU A N 1
ATOM 732 C CA . GLU A 1 92 ? 10.335 -11.738 -0.401 1.00 73.62 92 GLU A CA 1
ATOM 733 C C . GLU A 1 92 ? 11.033 -11.581 -1.760 1.00 73.62 92 GLU A C 1
ATOM 735 O O . GLU A 1 92 ? 12.181 -11.998 -1.927 1.00 73.62 92 GLU A O 1
ATOM 740 N N . VAL A 1 93 ? 10.376 -10.927 -2.722 1.00 68.12 93 VAL A N 1
ATOM 741 C CA . VAL A 1 93 ? 10.940 -10.666 -4.054 1.00 68.12 93 VAL A CA 1
ATOM 742 C C . VAL A 1 93 ? 12.125 -9.698 -3.982 1.00 68.12 93 VAL A C 1
ATOM 744 O O . VAL A 1 93 ? 13.148 -9.938 -4.622 1.00 68.12 93 VAL A O 1
ATOM 747 N N . GLU A 1 94 ? 12.033 -8.627 -3.190 1.00 61.97 94 GLU A N 1
ATOM 748 C CA . GLU A 1 94 ? 13.140 -7.677 -2.997 1.00 61.97 94 GLU A CA 1
ATOM 749 C C . GLU A 1 94 ? 14.342 -8.324 -2.291 1.00 61.97 94 GLU A C 1
ATOM 751 O O . GLU A 1 94 ? 15.485 -8.121 -2.700 1.00 61.97 94 GLU A O 1
ATOM 756 N N . GLN A 1 95 ? 14.107 -9.177 -1.292 1.00 58.81 95 GLN A N 1
ATOM 757 C CA . GLN A 1 95 ? 15.175 -9.948 -0.645 1.00 58.81 95 GLN A CA 1
ATOM 758 C C . GLN A 1 95 ? 15.816 -10.965 -1.605 1.00 58.81 95 GLN A C 1
ATOM 760 O O . GLN A 1 95 ? 17.034 -11.148 -1.594 1.00 58.81 95 GLN A O 1
ATOM 765 N N . GLY A 1 96 ? 15.021 -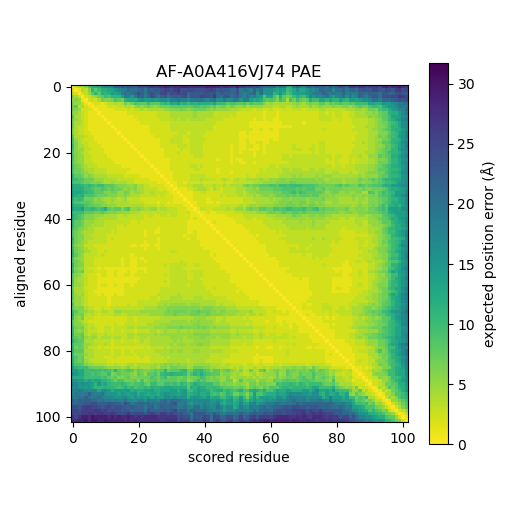11.573 -2.492 1.00 57.53 96 GLY A N 1
ATOM 766 C CA . GLY A 1 96 ? 15.509 -12.438 -3.568 1.00 57.53 96 GLY A CA 1
ATOM 767 C C . GLY A 1 96 ? 16.384 -11.707 -4.594 1.00 57.53 96 GLY A C 1
ATOM 768 O O . GLY A 1 96 ? 17.392 -12.264 -5.029 1.00 57.53 96 GLY A O 1
ATOM 769 N N . LYS A 1 97 ? 16.068 -10.444 -4.930 1.00 54.25 97 LYS A N 1
ATOM 770 C CA . LYS A 1 97 ? 16.921 -9.589 -5.783 1.00 54.25 97 LYS A CA 1
ATOM 771 C C . LYS A 1 97 ? 18.298 -9.338 -5.147 1.00 54.25 97 LYS A C 1
ATOM 773 O O . LYS A 1 97 ? 19.299 -9.334 -5.858 1.00 54.25 97 LYS A O 1
ATOM 778 N N . HIS A 1 98 ? 18.369 -9.172 -3.824 1.00 49.91 98 HIS A N 1
ATOM 779 C CA . HIS A 1 98 ? 19.640 -8.979 -3.113 1.00 49.91 98 HIS A CA 1
ATOM 780 C C . HIS A 1 98 ? 20.495 -10.254 -3.015 1.00 49.91 98 HIS A C 1
ATOM 782 O O . HIS A 1 98 ? 21.720 -10.157 -2.995 1.00 49.91 98 HIS A O 1
ATOM 788 N N . ASN A 1 99 ? 19.884 -11.442 -3.015 1.00 45.69 99 ASN A N 1
ATOM 789 C CA . ASN A 1 99 ? 20.606 -12.717 -2.912 1.00 45.69 99 ASN A CA 1
ATOM 790 C C . ASN A 1 99 ? 21.253 -13.205 -4.222 1.00 45.69 99 ASN A C 1
ATOM 792 O O . ASN A 1 99 ? 22.008 -14.171 -4.186 1.00 45.69 99 ASN A O 1
ATOM 796 N N . HIS A 1 100 ? 20.995 -12.552 -5.360 1.00 45.06 100 HIS A N 1
ATOM 797 C CA . HIS A 1 100 ? 21.629 -12.867 -6.650 1.00 45.06 100 HIS A CA 1
ATOM 798 C C . HIS A 1 100 ? 22.758 -11.894 -7.047 1.00 45.06 100 HIS A C 1
ATOM 800 O O . HIS A 1 100 ? 23.217 -11.925 -8.187 1.00 45.06 100 HIS A O 1
ATOM 806 N N . LEU A 1 101 ? 23.223 -11.047 -6.120 1.00 41.66 101 LEU A N 1
ATOM 807 C CA . LEU A 1 101 ? 24.351 -10.124 -6.321 1.00 41.66 101 LEU A CA 1
ATOM 808 C C . LEU A 1 101 ? 25.661 -10.569 -5.635 1.00 41.66 101 LEU A C 1
ATOM 810 O O . LEU A 1 101 ? 26.539 -9.738 -5.402 1.00 41.66 101 LEU A O 1
ATOM 814 N N . PHE A 1 102 ? 25.827 -11.869 -5.371 1.00 40.47 102 PHE A N 1
ATOM 815 C CA . PHE A 1 102 ? 27.118 -12.484 -5.037 1.00 40.47 102 PHE A CA 1
ATOM 816 C C . PHE A 1 102 ? 27.354 -13.745 -5.866 1.00 40.47 102 PHE A C 1
ATOM 818 O O . PHE A 1 102 ? 26.401 -14.547 -5.995 1.00 40.47 102 PHE A O 1
#

Mean predicted aligned error: 6.11 Å

Sequence (102 aa):
MQSIYKEDVTDMLRFIEMRTELAINRTSHITDYNQFLCSPEGMDIFDATCMRLQTIGETTKNIDNMTKGALFASYPQIAWRSIIGLRNIIAEVEQGKHNHLF

Solvent-accessible surface area (backbone atoms only — not comparable to full-atom values): 5700 Å² total; per-residue (Å²): 109,76,68,55,59,50,51,54,49,49,53,50,49,51,47,39,50,55,46,49,52,51,41,52,65,73,46,65,85,60,87,52,77,60,58,35,72,77,40,73,71,26,35,52,52,43,55,56,39,52,55,41,49,35,50,41,12,50,50,49,48,49,47,34,61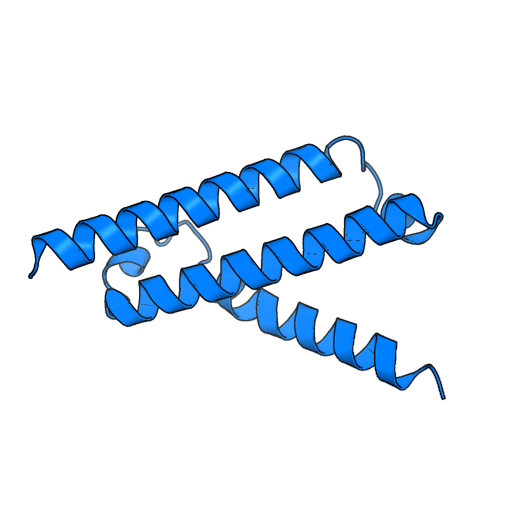,77,48,70,42,56,64,58,67,76,45,71,92,51,66,59,69,56,46,41,50,47,26,56,58,53,52,54,51,55,5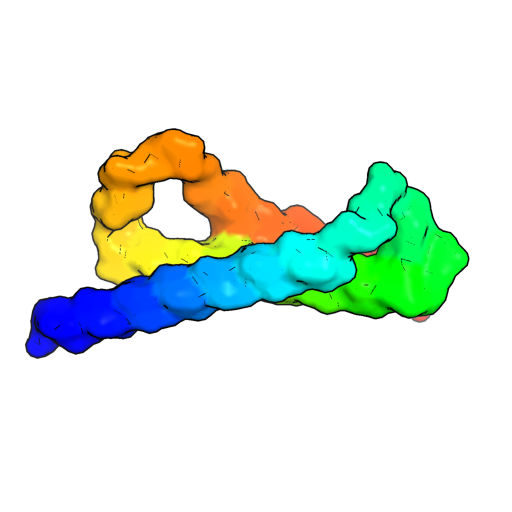3,52,61,62,67,71,76,116

Radius of gyration: 16.07 Å; Cα contacts (8 Å, |Δi|>4): 56; chains: 1; bounding box: 45×24×45 Å

pLDDT: mean 87.3, std 14.04, range [40.47, 97.62]

Secondary structure (DSSP, 8-state):
-HHHHHHHHHHHHHHHHHHHHHHHHHHTT--SGGGGTSSHHHHHHHHHHHHHHHHHHHHHHHHHHHHTTHHHHT-TTS-HHHHHHHHHHHHHHHHHHHTT--

Foldseek 3Di:
DVVVLVVVLVVLVVLLVVLVVVLCVLCVPPPDLCQLVVDPVSVVNVVSSLVSLLSSLVSLVVSCVSVVNPVCVVVVVDPNVVSVVSNVVSVVVVVVVVVPPD